Protein AF-A0A3P5DJZ0-F1 (afdb_monomer_lite)

Secondary structure (DSSP, 8-state):
--TTEEEE--TTTTEEEEEETTT--EEEEE-S-S-TTSS-EEEEEEEETTEEEEEEEE-SSS-EEEEEEE---

Organism: Escherichia coli (NCBI:txid562)

pLDDT: mean 73.06, std 13.82, range [35.97, 90.62]

Radius of gyration: 12.05 Å; chains: 1; bounding box: 31×20×30 Å

Sequence (73 aa):
MFSCLNVVVPCYDYTVSVLNLKTGKAQMIEYNDKQLCSGNNEPFFKVKNGNPTVGIHDTSEGKVVVAESALKI

Structure (mmCIF, N/CA/C/O backbone):
data_AF-A0A3P5DJZ0-F1
#
_entry.id   AF-A0A3P5DJZ0-F1
#
loop_
_atom_site.group_PDB
_atom_site.id
_atom_site.type_symbol
_atom_site.label_atom_id
_atom_site.label_alt_id
_atom_site.label_comp_id
_atom_site.label_asym_id
_atom_site.label_entity_id
_atom_site.label_seq_id
_atom_site.pdbx_PDB_ins_code
_atom_site.Cartn_x
_atom_site.Cartn_y
_atom_site.Cartn_z
_atom_site.occupancy
_atom_site.B_iso_or_equiv
_atom_site.auth_seq_id
_atom_site.aut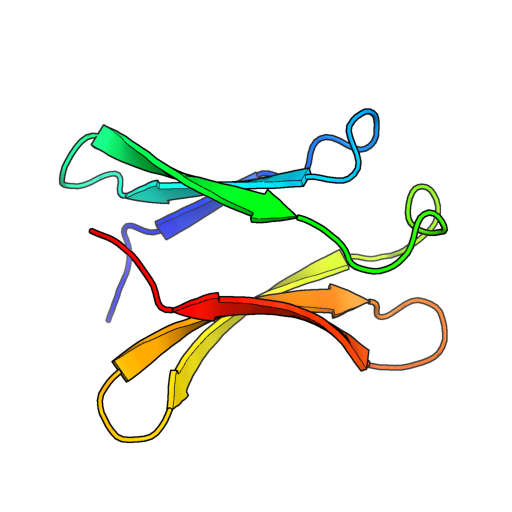h_comp_id
_atom_site.auth_asym_id
_atom_site.auth_atom_id
_atom_site.pdbx_PDB_model_num
ATOM 1 N N . MET A 1 1 ? -17.102 6.590 -1.983 1.00 35.97 1 MET A N 1
ATOM 2 C CA . MET A 1 1 ? -16.157 7.726 -1.977 1.00 35.97 1 MET A CA 1
ATOM 3 C C . MET A 1 1 ? -15.352 7.638 -0.682 1.00 35.97 1 MET A C 1
ATOM 5 O O . MET A 1 1 ? -15.898 7.920 0.373 1.00 35.97 1 MET A O 1
ATOM 9 N N . PHE A 1 2 ? -14.124 7.109 -0.725 1.00 42.19 2 PHE A N 1
ATOM 10 C CA . PHE A 1 2 ? -13.257 6.942 0.455 1.00 42.19 2 PHE A CA 1
ATOM 11 C C . PHE A 1 2 ? -12.315 8.149 0.558 1.00 42.19 2 PHE A C 1
ATOM 13 O O . PHE A 1 2 ? -11.146 8.071 0.208 1.00 42.19 2 PHE A O 1
ATOM 20 N N . SER A 1 3 ? -12.849 9.293 0.982 1.00 44.59 3 SER A N 1
ATOM 21 C CA . SER A 1 3 ? -12.160 10.595 1.018 1.00 44.59 3 SER A CA 1
ATOM 22 C C . SER A 1 3 ? -11.212 10.795 2.215 1.00 44.59 3 SER A C 1
ATOM 24 O O . SER A 1 3 ? -10.799 11.918 2.482 1.00 44.59 3 SER A O 1
ATOM 26 N N . CYS A 1 4 ? -10.869 9.740 2.963 1.00 51.28 4 CYS A N 1
ATOM 27 C CA . CYS A 1 4 ? -10.148 9.852 4.242 1.00 51.28 4 CYS A CA 1
ATOM 28 C C . CYS A 1 4 ? -8.845 9.042 4.308 1.00 51.28 4 CYS A C 1
ATOM 30 O O . CYS A 1 4 ? -8.317 8.845 5.403 1.00 51.28 4 CYS A O 1
ATOM 32 N N . LEU A 1 5 ? -8.356 8.524 3.180 1.00 53.31 5 LEU A N 1
ATOM 33 C CA . LEU A 1 5 ? -7.134 7.728 3.139 1.00 53.31 5 LEU A CA 1
ATOM 34 C C . LEU A 1 5 ? -5.974 8.594 2.643 1.00 53.31 5 LEU A C 1
ATOM 36 O O . LEU A 1 5 ? -5.975 8.998 1.484 1.00 53.31 5 LEU A O 1
ATOM 40 N N . ASN A 1 6 ? -4.996 8.864 3.507 1.00 57.34 6 ASN A N 1
ATOM 41 C CA . ASN A 1 6 ? -3.728 9.458 3.084 1.00 57.34 6 ASN A CA 1
ATOM 42 C C . ASN A 1 6 ? -2.662 8.372 3.026 1.00 57.34 6 ASN A C 1
ATOM 44 O O . ASN A 1 6 ? -2.515 7.584 3.963 1.00 57.34 6 ASN A O 1
ATOM 48 N N . VAL A 1 7 ? -1.936 8.340 1.914 1.00 57.56 7 VAL A N 1
ATOM 49 C CA . VAL A 1 7 ? -0.830 7.415 1.690 1.00 57.56 7 VAL A CA 1
ATOM 50 C C . VAL A 1 7 ? 0.456 8.227 1.728 1.00 57.56 7 VAL A C 1
ATOM 52 O O . VAL A 1 7 ? 0.633 9.137 0.924 1.00 57.56 7 VAL A O 1
ATOM 55 N N . VAL A 1 8 ? 1.316 7.934 2.700 1.00 58.50 8 VAL A N 1
ATOM 56 C CA . VAL A 1 8 ? 2.584 8.634 2.922 1.00 58.50 8 VAL A CA 1
ATOM 57 C C . VAL A 1 8 ? 3.724 7.675 2.612 1.00 58.50 8 VAL A C 1
ATOM 59 O O . VAL A 1 8 ? 3.785 6.577 3.168 1.00 58.50 8 VAL A O 1
ATOM 62 N N . VAL A 1 9 ? 4.621 8.107 1.728 1.00 56.97 9 VAL A N 1
ATOM 63 C CA . VAL A 1 9 ? 5.787 7.341 1.279 1.00 56.97 9 VAL A CA 1
ATOM 64 C C . VAL A 1 9 ? 7.061 8.034 1.772 1.00 56.97 9 VAL A C 1
ATOM 66 O O . VAL A 1 9 ? 7.517 8.984 1.136 1.00 56.97 9 VAL A O 1
ATOM 69 N N . PRO A 1 10 ? 7.638 7.638 2.918 1.00 53.84 10 PRO A N 1
ATOM 70 C CA . PRO A 1 10 ? 8.983 8.063 3.284 1.00 53.84 10 PRO A CA 1
ATOM 71 C C . PRO A 1 10 ? 10.022 7.370 2.384 1.00 53.84 10 PRO A C 1
ATOM 73 O O . PRO A 1 10 ? 10.193 6.156 2.441 1.00 53.84 10 PRO A O 1
ATOM 76 N N . CYS A 1 11 ? 10.760 8.150 1.582 1.00 53.81 11 CYS A N 1
ATOM 77 C CA . CYS A 1 11 ? 11.812 7.657 0.672 1.00 53.81 11 CYS A CA 1
ATOM 78 C C . CYS A 1 11 ? 12.991 6.939 1.357 1.00 53.81 11 CYS A C 1
ATOM 80 O O . CYS A 1 11 ? 13.871 6.456 0.656 1.00 53.81 11 CYS A O 1
ATOM 82 N N . TYR A 1 12 ? 13.050 6.884 2.688 1.00 51.91 12 TYR A N 1
ATOM 83 C CA . TYR A 1 12 ? 14.202 6.341 3.412 1.00 51.91 12 TYR A CA 1
ATOM 84 C C . TYR A 1 12 ? 13.996 4.919 3.948 1.00 51.91 12 TYR A C 1
ATOM 86 O O . TYR A 1 12 ? 14.984 4.223 4.158 1.00 51.91 12 TYR A O 1
ATOM 94 N N . ASP A 1 13 ? 12.748 4.458 4.098 1.00 56.44 13 ASP A N 1
ATOM 95 C CA . ASP A 1 13 ? 12.453 3.269 4.913 1.00 56.44 13 ASP A CA 1
ATOM 96 C C . ASP A 1 13 ? 11.729 2.136 4.172 1.00 56.44 13 ASP A C 1
ATOM 98 O O . ASP A 1 13 ? 11.156 1.269 4.825 1.00 56.44 13 ASP A O 1
ATOM 102 N N . TYR A 1 14 ? 11.733 2.110 2.829 1.00 62.69 14 TYR A N 1
ATOM 103 C CA . TYR A 1 14 ? 11.114 1.041 2.011 1.00 62.69 14 TYR A CA 1
ATOM 104 C C . TYR A 1 14 ? 9.714 0.624 2.495 1.00 62.69 14 TYR A C 1
ATOM 106 O O . TYR A 1 14 ? 9.346 -0.553 2.459 1.00 62.69 14 TYR A O 1
ATOM 114 N N . THR A 1 15 ? 8.945 1.579 3.016 1.00 67.06 15 THR A N 1
ATOM 115 C CA . THR A 1 15 ? 7.656 1.340 3.662 1.00 67.06 15 THR A CA 1
ATOM 116 C C . THR A 1 15 ? 6.699 2.457 3.293 1.00 67.06 15 THR A C 1
ATOM 118 O O . THR A 1 15 ? 7.070 3.625 3.211 1.00 67.06 15 THR A O 1
ATOM 121 N N . VAL A 1 16 ? 5.444 2.097 3.048 1.00 73.00 16 VAL A N 1
ATOM 122 C CA . VAL A 1 16 ? 4.347 3.050 2.886 1.00 73.00 16 VAL A CA 1
ATOM 123 C C . VAL A 1 16 ? 3.459 2.977 4.098 1.00 73.00 16 VAL A C 1
ATOM 125 O O . VAL A 1 16 ? 2.994 1.902 4.472 1.00 73.00 16 VAL A O 1
ATOM 128 N N . SER A 1 17 ? 3.156 4.135 4.665 1.00 76.50 17 SER A N 1
ATOM 129 C CA . SER A 1 17 ? 2.148 4.244 5.705 1.00 76.50 17 SER A CA 1
ATOM 130 C C . SER A 1 17 ? 0.829 4.693 5.102 1.00 76.50 17 SER A C 1
ATOM 132 O O . SER A 1 17 ? 0.744 5.705 4.406 1.00 76.50 17 SER A O 1
ATOM 134 N N . VAL A 1 18 ? -0.225 3.943 5.390 1.00 78.62 18 VAL A N 1
ATOM 135 C CA . VAL A 1 18 ? -1.592 4.304 5.040 1.00 78.62 18 VAL A CA 1
ATOM 136 C C . VAL A 1 18 ? -2.318 4.691 6.316 1.00 78.62 18 VAL A C 1
ATOM 138 O O . VAL A 1 18 ? -2.470 3.871 7.221 1.00 78.62 18 VAL A O 1
ATOM 141 N N . LEU A 1 19 ? -2.773 5.940 6.377 1.00 80.38 19 LEU A N 1
ATOM 142 C CA . LEU A 1 19 ? -3.484 6.493 7.523 1.00 80.38 19 LEU A CA 1
ATOM 143 C C . LEU A 1 19 ? -4.972 6.616 7.209 1.00 80.38 19 LEU A C 1
ATOM 145 O O . LEU A 1 19 ? -5.377 7.318 6.277 1.00 80.38 19 LEU A O 1
ATOM 149 N N . ASN A 1 20 ? -5.799 5.973 8.029 1.00 76.12 20 ASN A N 1
ATOM 150 C CA . ASN A 1 20 ? -7.230 6.208 8.032 1.00 76.12 20 ASN A CA 1
ATOM 151 C C . ASN A 1 20 ? -7.542 7.434 8.900 1.00 76.12 20 ASN A C 1
ATOM 153 O O . ASN A 1 20 ? -7.554 7.346 10.126 1.00 76.12 20 ASN A O 1
ATOM 157 N N . LEU A 1 21 ? -7.866 8.566 8.275 1.00 75.50 21 LEU A N 1
ATOM 158 C CA . LEU A 1 21 ? -8.144 9.808 9.006 1.00 75.50 21 LEU A CA 1
ATOM 159 C C . LEU A 1 21 ? -9.408 9.755 9.873 1.00 75.50 21 LEU A C 1
ATOM 161 O O . LEU A 1 21 ? -9.523 10.510 10.830 1.00 75.50 21 LEU A O 1
ATOM 165 N N . LYS A 1 22 ? -10.362 8.874 9.554 1.00 76.19 22 LYS A N 1
ATOM 166 C CA . LYS A 1 22 ? -11.602 8.739 10.331 1.00 76.19 22 LYS A CA 1
ATOM 167 C C . LYS A 1 22 ? -11.357 8.068 11.684 1.00 76.19 22 L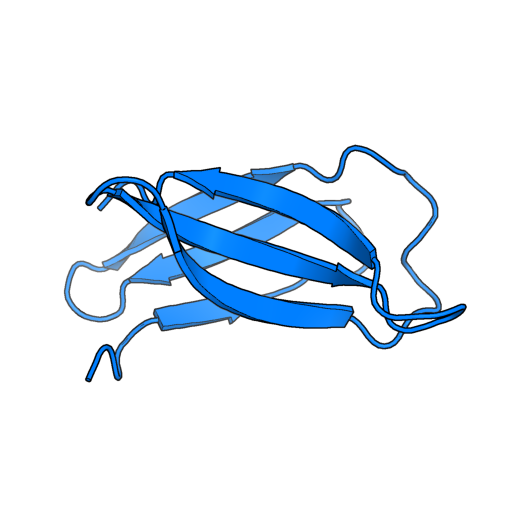YS A C 1
ATOM 169 O O . LYS A 1 22 ? -12.048 8.370 12.648 1.00 76.19 22 LYS A O 1
ATOM 174 N N . THR A 1 23 ? -10.420 7.125 11.737 1.00 79.06 23 THR A N 1
ATOM 175 C CA . THR A 1 23 ? -10.164 6.286 12.921 1.00 79.06 23 THR A CA 1
ATOM 176 C C . THR A 1 23 ? -8.816 6.562 13.579 1.00 79.06 23 THR A C 1
ATOM 178 O O . THR A 1 23 ? -8.581 6.086 14.683 1.00 79.06 23 THR A O 1
ATOM 181 N N . GLY A 1 24 ? -7.915 7.281 12.905 1.00 81.12 24 GLY A N 1
ATOM 182 C CA . GLY A 1 24 ? -6.533 7.485 13.339 1.00 81.12 24 GLY A CA 1
ATOM 183 C C . GLY A 1 24 ? -5.648 6.240 13.215 1.00 81.12 24 GLY A C 1
ATOM 184 O O . GLY A 1 24 ? -4.473 6.297 13.565 1.00 81.12 24 GLY A O 1
ATOM 185 N N . LYS A 1 25 ? -6.175 5.113 12.720 1.00 82.81 25 LYS A N 1
ATOM 186 C CA . LYS A 1 25 ? -5.399 3.882 12.560 1.00 82.81 25 LYS A CA 1
ATOM 187 C C . LYS A 1 25 ? -4.467 3.983 11.360 1.00 82.81 25 LYS A C 1
ATOM 189 O O . LYS A 1 25 ? -4.892 4.358 10.264 1.00 82.81 25 LYS A O 1
ATOM 194 N N . ALA A 1 26 ? -3.217 3.595 11.576 1.00 83.50 26 ALA A N 1
ATOM 195 C CA . ALA A 1 26 ? -2.214 3.459 10.536 1.0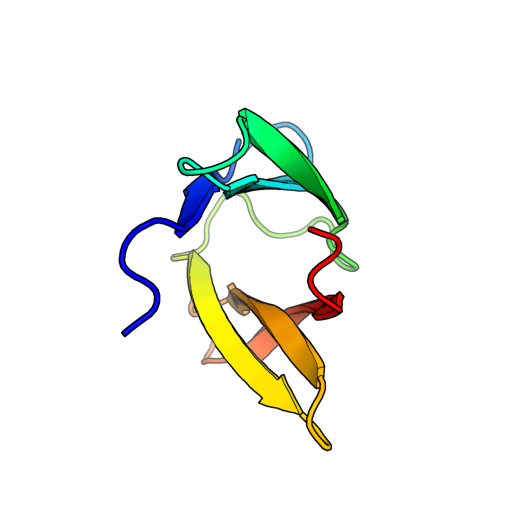0 83.50 26 ALA A CA 1
ATOM 196 C C . ALA A 1 26 ? -1.957 1.980 10.237 1.00 83.50 26 ALA A C 1
ATOM 198 O O . ALA A 1 26 ? -1.991 1.134 11.132 1.00 83.50 26 ALA A O 1
ATOM 199 N N . GLN A 1 27 ? -1.666 1.683 8.979 1.00 83.62 27 GLN A N 1
ATOM 200 C CA . GLN A 1 27 ? -1.113 0.404 8.554 1.00 83.62 27 GLN A CA 1
ATOM 201 C C . GLN A 1 27 ? 0.145 0.664 7.727 1.00 83.62 27 GLN A C 1
ATOM 203 O O . GLN A 1 27 ? 0.195 1.624 6.956 1.00 83.62 27 GLN A O 1
ATOM 208 N N . MET A 1 28 ? 1.141 -0.203 7.871 1.00 82.56 28 MET A N 1
ATOM 209 C CA . MET A 1 28 ? 2.340 -0.184 7.041 1.00 82.56 28 MET A CA 1
ATOM 210 C C . MET A 1 28 ? 2.218 -1.218 5.925 1.00 82.56 28 MET A C 1
ATOM 212 O O . MET A 1 28 ? 1.657 -2.300 6.117 1.00 82.56 28 MET A O 1
ATOM 216 N N . ILE A 1 29 ? 2.739 -0.866 4.758 1.00 80.81 29 ILE A N 1
ATOM 217 C CA . ILE A 1 29 ? 2.885 -1.744 3.605 1.00 80.81 29 ILE A CA 1
ATOM 218 C C . ILE A 1 29 ? 4.369 -1.774 3.270 1.00 80.81 29 ILE A C 1
ATOM 220 O O . ILE A 1 29 ? 4.973 -0.729 3.024 1.00 80.81 29 ILE A O 1
ATOM 224 N N . GLU A 1 30 ? 4.946 -2.966 3.296 1.00 75.31 30 GLU A N 1
ATOM 225 C CA . GLU A 1 30 ? 6.341 -3.183 2.933 1.00 75.31 30 GLU A CA 1
ATOM 226 C C . GLU A 1 30 ? 6.466 -3.339 1.420 1.00 75.31 30 GLU A C 1
ATOM 228 O O . GLU A 1 30 ? 5.610 -3.941 0.762 1.00 75.31 30 GLU A O 1
ATOM 233 N N . TYR A 1 31 ? 7.532 -2.768 0.872 1.00 73.31 31 TYR A N 1
ATOM 234 C CA . TYR A 1 31 ? 7.880 -2.950 -0.526 1.00 73.31 31 TYR A CA 1
ATOM 235 C C . TYR A 1 31 ? 8.608 -4.277 -0.699 1.00 73.31 31 TYR A C 1
ATOM 237 O O . TYR A 1 31 ? 9.502 -4.614 0.076 1.00 73.31 31 TYR A O 1
ATOM 245 N N . ASN A 1 32 ? 8.273 -5.001 -1.764 1.00 64.69 32 ASN A N 1
ATOM 246 C CA . ASN A 1 32 ? 9.022 -6.204 -2.124 1.00 64.69 32 ASN A CA 1
ATOM 247 C C . ASN A 1 32 ? 10.381 -5.878 -2.768 1.00 64.69 32 ASN A C 1
ATOM 249 O O . ASN A 1 32 ? 11.232 -6.762 -2.851 1.00 64.69 32 ASN A O 1
ATOM 253 N N . ASP A 1 33 ? 10.594 -4.634 -3.211 1.00 61.53 33 ASP A N 1
ATOM 254 C CA . ASP A 1 33 ? 11.797 -4.216 -3.928 1.00 61.53 33 ASP A CA 1
ATOM 255 C C . ASP A 1 33 ? 12.454 -2.979 -3.291 1.00 61.53 33 ASP A C 1
ATOM 257 O O . ASP A 1 33 ? 11.786 -2.016 -2.908 1.00 61.53 33 ASP A O 1
ATOM 261 N N . LYS A 1 34 ? 13.786 -3.012 -3.183 1.00 55.38 34 LYS A N 1
ATOM 262 C CA . LYS A 1 34 ? 14.629 -1.979 -2.554 1.00 55.38 34 LYS A CA 1
ATOM 263 C C . LYS A 1 34 ? 14.987 -0.833 -3.511 1.00 55.38 34 LYS A C 1
ATOM 265 O O . LYS A 1 34 ? 15.828 -0.007 -3.176 1.00 55.38 34 LYS A O 1
ATOM 270 N N . GLN A 1 35 ? 14.423 -0.789 -4.716 1.00 53.44 35 GLN A N 1
ATOM 271 C CA . GLN A 1 35 ? 14.895 0.126 -5.762 1.00 53.44 35 GLN A CA 1
ATOM 272 C C . GLN A 1 35 ? 14.300 1.542 -5.747 1.00 53.44 35 GLN A C 1
ATOM 274 O O . GLN A 1 35 ? 14.783 2.407 -6.474 1.00 53.44 35 GLN A O 1
ATOM 279 N N . LEU A 1 36 ? 13.296 1.846 -4.925 1.00 56.03 36 LEU A N 1
ATOM 280 C CA . LEU A 1 36 ? 12.471 3.033 -5.178 1.00 56.03 36 LEU A CA 1
ATOM 281 C C . LEU A 1 36 ? 12.751 4.229 -4.271 1.00 56.03 36 LEU A C 1
ATOM 283 O O . LEU A 1 36 ? 11.931 4.606 -3.439 1.00 56.03 36 LEU A O 1
ATOM 287 N N . CYS A 1 37 ? 13.877 4.894 -4.538 1.00 53.91 37 CYS A N 1
ATOM 288 C CA . CYS A 1 37 ? 14.100 6.289 -4.130 1.00 53.91 37 CYS A CA 1
ATOM 289 C C . CYS A 1 37 ? 14.122 7.270 -5.318 1.00 53.91 37 CYS A C 1
ATOM 291 O O . CYS A 1 37 ? 14.189 8.477 -5.101 1.00 53.91 37 CYS A O 1
ATOM 293 N N . SER A 1 38 ? 14.062 6.782 -6.563 1.00 54.28 38 SER A N 1
ATOM 294 C CA . SER A 1 38 ? 14.158 7.613 -7.776 1.00 54.28 38 SER A CA 1
ATOM 295 C C . SER A 1 38 ? 12.894 7.621 -8.641 1.00 54.28 38 SER A C 1
ATOM 297 O O . SER A 1 38 ? 12.922 8.170 -9.740 1.00 54.28 38 SER A O 1
ATOM 299 N N . GLY A 1 39 ? 11.803 7.012 -8.169 1.00 56.56 39 GLY A N 1
ATOM 300 C CA . GLY A 1 39 ? 10.596 6.787 -8.958 1.00 56.56 39 GLY A CA 1
ATOM 301 C C . GLY A 1 39 ? 9.401 7.652 -8.586 1.00 56.56 39 GLY A C 1
ATOM 302 O O . GLY A 1 39 ? 9.165 7.948 -7.414 1.00 56.56 39 GLY A O 1
ATOM 303 N N . ASN A 1 40 ? 8.599 8.013 -9.591 1.00 67.75 40 ASN A N 1
ATOM 304 C CA . ASN A 1 40 ? 7.264 8.570 -9.385 1.00 67.75 40 ASN A CA 1
ATOM 305 C C . ASN A 1 40 ? 6.349 7.452 -8.855 1.00 67.75 40 ASN A C 1
ATOM 307 O O . ASN A 1 40 ? 5.808 6.657 -9.622 1.00 67.75 40 ASN A O 1
ATOM 311 N N . ASN A 1 41 ? 6.192 7.360 -7.538 1.00 74.62 41 ASN A N 1
ATOM 312 C CA . ASN A 1 41 ? 5.317 6.369 -6.916 1.00 74.62 41 ASN A CA 1
ATOM 313 C C . ASN A 1 41 ? 3.872 6.887 -6.859 1.00 74.62 41 ASN A C 1
ATOM 315 O O . ASN A 1 41 ? 3.612 7.962 -6.319 1.00 74.62 41 ASN A O 1
ATOM 319 N N . GLU A 1 42 ? 2.919 6.111 -7.376 1.00 80.25 42 GLU A N 1
ATOM 320 C CA . GLU A 1 42 ? 1.496 6.465 -7.394 1.00 80.25 42 GLU A CA 1
ATOM 321 C C . GLU A 1 42 ? 0.706 5.540 -6.450 1.00 80.25 42 GLU A C 1
ATOM 323 O O . GLU A 1 42 ? 0.550 4.345 -6.739 1.00 80.25 42 GLU A O 1
ATOM 328 N N . PRO A 1 43 ? 0.181 6.048 -5.322 1.00 80.12 43 PRO A N 1
ATOM 329 C CA . PRO A 1 43 ? -0.663 5.253 -4.444 1.00 80.12 43 PRO A CA 1
ATOM 330 C C . PRO A 1 43 ? -2.026 4.967 -5.077 1.00 80.12 43 PRO A C 1
ATOM 332 O O . PRO A 1 43 ? -2.605 5.815 -5.753 1.00 80.12 43 PRO A O 1
ATOM 335 N N . PHE A 1 44 ? -2.584 3.786 -4.810 1.00 85.06 44 PHE A N 1
ATOM 336 C CA . PHE A 1 44 ? -3.915 3.412 -5.276 1.00 85.06 44 PHE A CA 1
ATOM 337 C C . PHE A 1 44 ? -4.751 2.717 -4.200 1.00 85.06 44 PHE A C 1
ATOM 339 O O . PHE A 1 44 ? -4.247 2.097 -3.261 1.00 85.06 44 PHE A O 1
ATOM 346 N N . PHE A 1 45 ? -6.067 2.779 -4.395 1.00 86.00 45 PHE A N 1
ATOM 347 C CA . PHE A 1 45 ? -7.068 2.034 -3.641 1.00 86.00 45 PHE A CA 1
ATOM 348 C C . PHE A 1 45 ? -7.979 1.292 -4.622 1.00 86.00 45 PHE A C 1
ATOM 350 O O . PHE A 1 45 ? -8.460 1.881 -5.591 1.00 86.00 45 PHE A O 1
ATOM 357 N N . LYS A 1 46 ? -8.248 0.011 -4.366 1.00 89.56 46 LYS A N 1
ATOM 358 C CA . LYS A 1 46 ? -9.193 -0.798 -5.148 1.00 89.56 46 LYS A CA 1
ATOM 359 C C . LYS A 1 46 ? -9.918 -1.811 -4.272 1.00 89.56 46 LYS A C 1
ATOM 361 O O . LYS A 1 46 ? -9.500 -2.096 -3.157 1.00 89.56 46 LYS A O 1
ATOM 366 N N . VAL A 1 47 ? -10.990 -2.398 -4.789 1.00 89.19 47 VAL A N 1
ATOM 367 C CA . VAL A 1 47 ? -11.677 -3.523 -4.142 1.00 89.19 47 VAL A CA 1
ATOM 368 C C . VAL A 1 47 ? -11.349 -4.793 -4.921 1.00 89.19 47 VAL A C 1
ATOM 370 O O . VAL A 1 47 ? -11.629 -4.873 -6.113 1.00 89.19 47 VAL A O 1
ATOM 373 N N . LYS A 1 48 ? -10.742 -5.781 -4.257 1.00 87.88 48 LYS A N 1
ATOM 374 C CA . LYS A 1 48 ? -10.362 -7.075 -4.840 1.00 87.88 48 LYS A CA 1
ATOM 375 C C . LYS A 1 48 ? -11.174 -8.163 -4.148 1.00 87.88 48 LYS A C 1
ATOM 377 O O . LYS A 1 48 ? -11.032 -8.356 -2.946 1.00 87.88 48 LYS A O 1
ATOM 382 N N . ASN A 1 49 ? -12.057 -8.840 -4.883 1.00 90.62 49 ASN A N 1
ATOM 383 C CA . ASN A 1 49 ? -12.955 -9.874 -4.343 1.00 90.62 49 ASN A CA 1
ATOM 384 C C . ASN A 1 49 ? -13.750 -9.408 -3.103 1.00 90.62 49 ASN A C 1
ATOM 386 O O . ASN A 1 49 ? -13.845 -10.123 -2.113 1.00 90.62 49 ASN A O 1
ATOM 390 N N . GLY A 1 50 ? -14.265 -8.174 -3.130 1.00 89.12 50 GLY A N 1
ATOM 391 C CA . GLY A 1 50 ? -14.995 -7.576 -2.004 1.00 89.12 50 GLY A CA 1
ATOM 392 C C . GLY A 1 50 ? -14.115 -6.988 -0.894 1.00 89.12 50 GLY A C 1
ATOM 393 O O . GLY A 1 50 ? -14.625 -6.240 -0.066 1.00 89.12 50 GLY A O 1
ATOM 394 N N . ASN A 1 51 ? -12.801 -7.230 -0.911 1.00 88.38 51 ASN A N 1
ATOM 395 C CA . ASN A 1 51 ? -11.879 -6.723 0.101 1.00 88.38 51 ASN A CA 1
ATOM 396 C C . ASN A 1 51 ? -11.229 -5.404 -0.344 1.00 88.38 51 ASN A C 1
ATOM 398 O O . ASN A 1 51 ? -10.565 -5.363 -1.391 1.00 88.38 51 ASN A O 1
ATOM 402 N N . PRO A 1 52 ? -11.376 -4.317 0.435 1.00 87.56 52 PRO A N 1
ATOM 403 C CA . PRO A 1 52 ? -10.644 -3.084 0.195 1.00 87.56 52 PRO A CA 1
ATOM 404 C C . PRO A 1 52 ? -9.141 -3.355 0.254 1.00 87.56 52 PRO A C 1
ATOM 406 O O . PRO A 1 52 ? -8.637 -4.005 1.166 1.00 87.56 52 PRO A O 1
ATOM 409 N N . THR A 1 53 ? -8.430 -2.886 -0.755 1.00 89.06 53 THR A N 1
ATOM 410 C CA . THR A 1 53 ? -7.018 -3.158 -0.990 1.00 89.06 53 THR A CA 1
ATOM 411 C C . THR A 1 53 ? -6.339 -1.849 -1.337 1.00 89.06 53 THR A C 1
ATOM 413 O O . THR A 1 53 ? -6.878 -1.029 -2.083 1.00 89.06 53 THR A O 1
ATOM 416 N N . VAL A 1 54 ? -5.150 -1.655 -0.795 1.00 86.44 54 VAL A N 1
ATOM 417 C CA . VAL A 1 54 ? 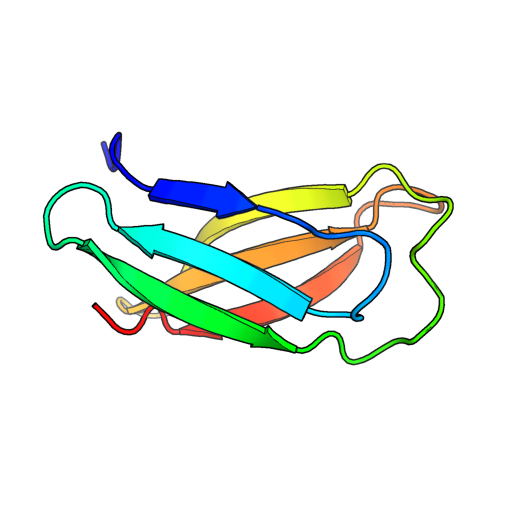-4.313 -0.492 -1.062 1.00 86.44 54 VAL A CA 1
ATOM 418 C C . VAL A 1 54 ? -2.974 -0.959 -1.594 1.00 86.44 54 VAL A C 1
ATOM 420 O O . VAL A 1 54 ? -2.521 -2.060 -1.279 1.00 86.44 54 VAL A O 1
ATOM 423 N N . GLY A 1 55 ? -2.334 -0.122 -2.390 1.00 84.88 55 GLY A N 1
ATOM 424 C CA . GLY A 1 55 ? -1.015 -0.436 -2.900 1.00 84.88 55 GLY A CA 1
ATOM 425 C C . GLY A 1 55 ? -0.349 0.757 -3.549 1.00 84.88 55 GLY A C 1
ATOM 426 O O . GLY A 1 55 ? -0.895 1.861 -3.557 1.00 84.88 55 GLY A O 1
ATOM 427 N N . ILE A 1 56 ? 0.833 0.504 -4.092 1.00 82.12 56 ILE A N 1
ATOM 428 C CA . ILE A 1 56 ? 1.658 1.482 -4.790 1.00 82.12 56 ILE A CA 1
ATOM 429 C C . ILE A 1 56 ? 1.981 0.954 -6.178 1.00 82.12 56 ILE A C 1
ATOM 431 O O . ILE A 1 56 ? 2.365 -0.210 -6.334 1.00 82.12 56 ILE A O 1
ATOM 435 N N . HIS A 1 57 ? 1.843 1.828 -7.168 1.00 82.75 57 HIS A N 1
ATOM 436 C CA . HIS A 1 57 ? 2.489 1.640 -8.451 1.00 82.75 57 HIS A CA 1
ATOM 437 C C . HIS A 1 57 ? 3.837 2.349 -8.457 1.00 82.75 57 HIS A C 1
ATOM 439 O O . HIS A 1 57 ? 3.906 3.533 -8.127 1.00 82.75 57 HIS A O 1
ATOM 445 N N . ASP A 1 58 ? 4.871 1.646 -8.889 1.00 78.81 58 ASP A N 1
ATOM 446 C CA . ASP A 1 58 ? 6.017 2.302 -9.500 1.00 78.81 58 ASP A CA 1
ATOM 447 C C . ASP A 1 58 ? 5.602 2.748 -10.907 1.00 78.81 58 ASP A C 1
ATOM 449 O O . ASP A 1 58 ? 4.900 2.009 -11.600 1.00 78.81 58 ASP A O 1
ATOM 453 N N . THR A 1 59 ? 5.962 3.969 -11.301 1.00 77.44 59 THR A N 1
ATOM 454 C CA . THR A 1 59 ? 5.714 4.496 -12.654 1.00 77.44 59 THR A CA 1
ATOM 455 C C . THR A 1 59 ? 6.999 4.889 -13.387 1.00 77.44 59 THR A C 1
ATOM 457 O O . THR A 1 59 ? 6.928 5.479 -14.463 1.00 77.44 59 THR A O 1
ATOM 460 N N . SER A 1 60 ? 8.167 4.535 -12.840 1.00 73.62 60 SER A N 1
ATOM 461 C CA . SER A 1 60 ? 9.489 4.891 -13.379 1.00 73.62 60 SER A CA 1
ATOM 462 C C . SER A 1 60 ? 9.761 4.267 -14.745 1.00 73.62 60 SER A C 1
ATOM 464 O O . SER A 1 60 ? 10.193 4.957 -15.663 1.00 73.62 60 SER A O 1
ATOM 466 N N . GLU A 1 61 ? 9.465 2.974 -14.893 1.00 71.56 61 GLU A N 1
ATOM 467 C CA . GLU A 1 61 ? 9.696 2.201 -16.126 1.00 71.56 61 GLU A CA 1
ATOM 468 C C . GLU A 1 61 ? 8.386 1.679 -16.749 1.00 71.56 61 GLU A C 1
ATOM 470 O O . GLU A 1 61 ? 8.379 0.881 -17.685 1.00 71.56 61 GLU A O 1
ATOM 475 N N . GLY A 1 62 ? 7.248 2.141 -16.226 1.00 74.38 62 GLY A N 1
ATOM 476 C CA . GLY A 1 62 ? 5.913 1.627 -16.526 1.00 74.38 62 GLY A CA 1
ATOM 477 C C . GLY A 1 62 ? 5.117 1.390 -15.246 1.00 74.38 62 GLY A C 1
ATOM 478 O O . GLY A 1 62 ? 5.689 1.327 -14.166 1.00 74.38 62 GLY A O 1
ATOM 479 N N . LYS A 1 63 ? 3.786 1.290 -15.350 1.00 84.00 63 LYS A N 1
ATOM 480 C CA . LYS A 1 63 ? 2.889 1.176 -14.187 1.00 84.00 63 LYS A CA 1
ATOM 481 C C . LYS A 1 63 ? 2.892 -0.254 -13.631 1.00 84.00 63 LYS A C 1
ATOM 483 O O . LYS A 1 63 ? 2.121 -1.095 -14.094 1.00 84.00 63 LYS A O 1
ATOM 488 N N . VAL A 1 64 ? 3.741 -0.522 -12.639 1.00 84.69 64 VAL A N 1
ATOM 489 C CA . VAL A 1 64 ? 3.919 -1.849 -12.017 1.00 84.69 64 VAL A CA 1
ATOM 490 C C . VAL A 1 64 ? 3.530 -1.803 -10.543 1.00 84.69 64 VAL A C 1
ATOM 492 O O . VAL A 1 64 ? 3.896 -0.879 -9.828 1.00 84.69 64 VAL A O 1
ATOM 495 N N . VAL A 1 65 ? 2.780 -2.801 -10.063 1.00 86.31 65 VAL A N 1
ATOM 496 C CA . VAL A 1 65 ? 2.427 -2.909 -8.636 1.00 86.31 65 VAL A CA 1
ATOM 497 C C . VAL A 1 65 ? 3.630 -3.434 -7.856 1.00 86.31 65 VAL A C 1
ATOM 499 O O . VAL A 1 65 ? 4.011 -4.590 -8.023 1.00 86.31 65 VAL A O 1
ATOM 502 N N . VAL A 1 66 ? 4.187 -2.601 -6.979 1.00 80.56 66 VAL A N 1
ATOM 503 C CA . VAL A 1 66 ? 5.388 -2.927 -6.181 1.00 80.56 66 VAL A CA 1
ATOM 504 C C . VAL A 1 66 ? 5.081 -3.232 -4.715 1.00 80.56 66 VAL A C 1
ATOM 506 O O . VAL A 1 66 ? 5.888 -3.843 -4.016 1.00 80.56 66 VAL A O 1
ATOM 509 N N . ALA A 1 67 ? 3.893 -2.841 -4.257 1.00 83.00 67 ALA A N 1
ATOM 510 C CA . ALA A 1 67 ? 3.387 -3.138 -2.927 1.00 83.00 67 ALA A CA 1
ATOM 511 C C . ALA A 1 67 ? 1.854 -3.208 -2.963 1.00 83.00 67 ALA A C 1
ATOM 513 O O . ALA A 1 67 ? 1.201 -2.349 -3.560 1.00 83.00 67 ALA A O 1
ATOM 514 N N . GLU A 1 68 ? 1.267 -4.221 -2.329 1.00 88.12 68 GLU A N 1
ATOM 515 C CA . GLU A 1 68 ? -0.184 -4.388 -2.209 1.00 88.12 68 GLU A CA 1
ATOM 516 C C . GLU A 1 68 ? -0.512 -5.060 -0.874 1.00 88.12 68 GLU A C 1
ATOM 518 O O . GLU A 1 68 ? 0.118 -6.041 -0.489 1.00 88.12 68 GLU A O 1
ATOM 523 N N . SER A 1 69 ? -1.523 -4.550 -0.174 1.00 87.19 69 SER A N 1
ATOM 524 C CA . SER A 1 69 ? -2.021 -5.157 1.057 1.00 87.19 69 SER A CA 1
ATOM 525 C C . SER A 1 69 ? -3.524 -4.951 1.197 1.00 87.19 69 SER A C 1
ATOM 527 O O . SER A 1 69 ? -4.076 -3.914 0.810 1.00 87.19 69 SER A O 1
ATOM 529 N N . ALA A 1 70 ? -4.196 -5.950 1.769 1.00 88.94 70 ALA A N 1
ATOM 530 C CA . ALA A 1 70 ? -5.570 -5.788 2.215 1.00 88.94 70 ALA A CA 1
ATOM 531 C C . ALA A 1 70 ? -5.617 -4.674 3.267 1.00 88.94 70 ALA A C 1
ATOM 533 O O . ALA A 1 70 ? -4.791 -4.625 4.177 1.00 88.94 70 ALA A O 1
ATOM 534 N N . LEU A 1 71 ? -6.581 -3.774 3.130 1.00 85.62 71 LEU A N 1
ATOM 535 C CA . LEU A 1 71 ? -6.745 -2.643 4.024 1.00 85.62 71 LEU A CA 1
ATOM 536 C C . LEU A 1 71 ? -7.238 -3.131 5.392 1.00 85.62 71 LEU A C 1
ATOM 538 O O . LEU A 1 71 ? -8.343 -3.656 5.516 1.00 85.62 71 LEU A O 1
ATOM 542 N N . LYS A 1 72 ? -6.407 -2.939 6.414 1.00 80.31 72 LYS A N 1
ATOM 543 C CA . LYS A 1 72 ? -6.665 -3.294 7.811 1.00 80.31 72 LYS A CA 1
ATOM 544 C C . LYS A 1 72 ? -7.108 -2.025 8.553 1.00 80.31 72 LYS A C 1
ATOM 546 O O . LYS A 1 72 ? -6.266 -1.270 9.031 1.00 80.31 72 LYS A O 1
ATOM 551 N N . ILE A 1 73 ? -8.414 -1.741 8.598 1.00 69.50 73 ILE A N 1
ATOM 552 C CA . ILE A 1 73 ? -9.007 -0.622 9.370 1.00 69.50 73 ILE A CA 1
ATOM 553 C C . ILE A 1 73 ? -9.859 -1.191 10.497 1.00 69.50 73 ILE A C 1
ATOM 555 O O . ILE A 1 73 ? -10.658 -2.101 10.208 1.00 69.50 73 ILE A O 1
#

Foldseek 3Di:
DQPQWDWDDDLPPQWIWIARRVVRDIDIWHFPDPPPSPFDKDKDWDQDPNFIKIFIFTPRPHTDTGTMDGDDD

=== Feature glossary ===
A reading guide for the features in this record.

Start from the sequence.

  · Sequence gives the chain of amino acids in standard one-letter code (A=alanine, C=cysteine, …, Y=tyrosine), read N→C. It is the only feature that is directly encoded by the gene; all structural features are derived from the folded form of this sequence.

Fold it, and you get atomic coordinates and the backbone conformation that goes with them.

  · The mmCIF table is the protein's shape written out atom by atom. For each backbone N, Cα, C, and carbonyl O, it records an (x, y, z) coordinate triple in Å plus the residue type, chain letter, and residue number.

  · Backbone dihedral angles. Every residue except chain termini has a φ (preceding-C → N → Cα → C) and a ψ (N → Cα → C → next-N). They are reported in degrees following the IUPAC sign convention. Secondary structure is essentially a statement about which (φ, ψ) basin each residue occupies.

  · DSSP 8-state secondary structure assigns each residue one of H (α-helix), G (3₁₀-helix), I (π-helix), E (extended β-strand), B (isolated β-bridge), T (hydrogen-bonded turn), S (bend), or '-' (coil). The assignment is computed from backbone hydrogen-bond geometry via the Kabsch–Sander algorithm.

  · P-SEA three-state annotation labels each residue as helix, strand, or coil based purely on the geometry of the Cα trace. It serves as a fallback when the full backbone (and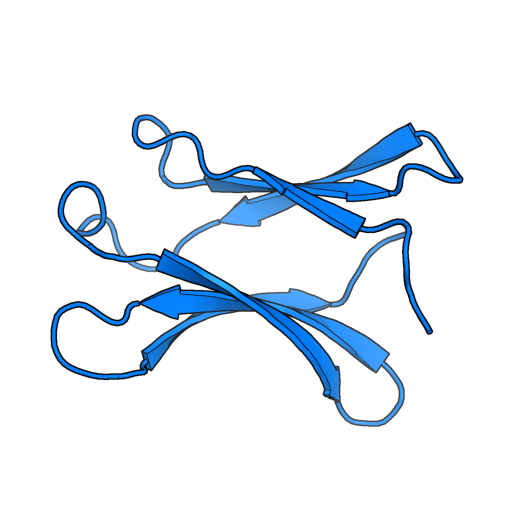 thus DSSP) is unavailable.

Summarize the fold with a handful of shape descriptors and a per-residue structural alphabet.

  · Radius of gyration (Rg) is the root-mean-square distance of Cα atoms from their centroid — a single number for overall size and compactness. A globular domain of N residues has Rg ≈ 2.2·N^0.38 Å; an extended or disordered chain has a much larger Rg. The Cα contact count is the number of residue pairs whose Cα atoms are within 8 Å and are more than four positions apart in sequence — a standard proxy for tertiary packing density. The bounding box is the smallest axis-aligned box enclosing all Cα atoms.

  · Foldseek's 3Di representation compresses backbone geometry into a per-residue letter drawn from a learned twenty-state alphabet. It captures the tertiary interaction pattern around each residue — which residues are packed against it in space, regardless of where they are in sequence.

  · Accessible surface area quantifies burial. A residue with SASA near zero is packed into the hydrophobic core; one with SASA >100 Å² sits on the surface. Computed here via the Shrake–Rupley numerical algorithm with a 1.4 Å probe.

Ask how reliable the model is.

  · For AlphaFold models, the B-factor field carries pLDDT — the model's own estimate of local accuracy on a 0–100 scale. Regions with pLDDT<50 should be treated as essentially unmodeled; they often correspond to intrinsically disordered segments.

  · For experimental (PDB) structures, the B-factor (temperature factor) quantifies the positional spread of each atom in the crystal — a combination of thermal vibration and static disorder — in units of Å². High B-factors mark flexible loops or poorly resolved regions; low B-factors mark the rigid, well-ordered core.

  · PAE(i, j) answers: if I align the predicted and true structures on residue i, how far off (in Å) do I expect residue j to be? A block-diagonal PAE matrix with low values on the blocks and high values off-diagonal is the signature of a multi-domain protein with confidently predicted domains but uncertain inter-domain or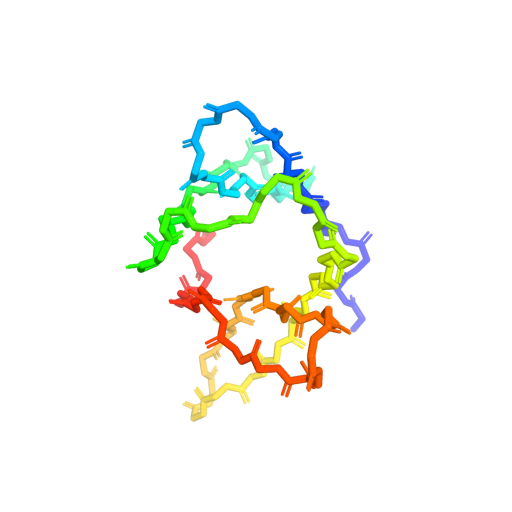ientation.

Place it in context: what it resembles, what it is annotated as, and how it looks.

  · Structural nearest neighbors (via Foldseek easy-search vs the PDB). Reported per hit: target PDB id, E-value, and alignment TM-score. A TM-score above ~0.5 is the conventional threshold for 'same fold'.

  · Functional annotations link the protein to curated databases. InterPro entries identify conserved domains and families by matching the sequence against member-database signatures (Pfam, PROSITE, CDD, …). Gene Ontology (GO) terms describe molecular function, biological process, and cellular component in a controlled vocabulary. CATH places the structure in a hierarchical fold classification (Class/Architecture/Topology/Homologous-superfamily). The organism is the source species.

  · Plot images: a contact map (which residues are close in 3D, as an N×N binary image), a Ramachandran scatter (backbone torsion angles, revealing secondary-structure composition at a glance), and — for AlphaFold structures — a PAE heatmap (pairwise prediction confidence).

  · Structure images are PyMOL renders from six orthogonal camera directions. Cartoon representation draws helices as coils and strands as arrows; sticks shows the backbone as bonds; surface shows the solvent-excluded envelope. Rainbow coloring maps sequence position to hue (blue→red, N→C); chain coloring assigns a distinct color per polypeptide.